Protein AF-A0A7S2HM00-F1 (afdb_monomer_lite)

Structure (mmCIF, N/CA/C/O backbone):
data_AF-A0A7S2HM00-F1
#
_entry.id   AF-A0A7S2HM00-F1
#
loop_
_atom_site.group_PDB
_atom_site.id
_atom_site.type_symbol
_atom_site.label_atom_id
_atom_site.label_alt_id
_atom_site.label_comp_id
_atom_site.label_asym_id
_atom_site.label_entity_id
_atom_site.label_seq_id
_atom_site.pdbx_PDB_ins_code
_atom_site.Cartn_x
_atom_site.Cartn_y
_atom_site.Cartn_z
_atom_site.occupancy
_atom_site.B_iso_or_equiv
_atom_site.auth_seq_id
_atom_site.auth_comp_id
_atom_site.auth_asym_id
_atom_site.auth_atom_id
_atom_site.pdbx_PDB_model_num
ATOM 1 N N . ARG A 1 1 ? -17.094 -6.948 40.503 1.00 44.00 1 ARG A N 1
ATOM 2 C CA . ARG A 1 1 ? -17.568 -7.448 39.187 1.00 44.00 1 ARG A CA 1
ATOM 3 C C . ARG A 1 1 ? -17.547 -6.274 38.218 1.00 44.00 1 ARG A C 1
ATOM 5 O O . ARG A 1 1 ? -18.501 -5.514 38.198 1.00 44.00 1 ARG A O 1
ATOM 12 N N . VAL A 1 2 ? -16.444 -6.076 37.496 1.00 50.47 2 VAL A N 1
ATOM 13 C CA . VAL A 1 2 ? -16.300 -4.983 36.521 1.00 50.47 2 VAL A CA 1
ATOM 14 C C . VAL A 1 2 ? -16.580 -5.589 35.147 1.00 50.47 2 VAL A C 1
ATOM 16 O O . VAL A 1 2 ? -15.741 -6.302 34.614 1.00 50.47 2 VAL A O 1
ATOM 19 N N . ARG A 1 3 ? -17.813 -5.447 34.649 1.00 56.06 3 ARG A N 1
ATOM 20 C CA . ARG A 1 3 ? -18.227 -5.966 33.328 1.00 56.06 3 ARG A CA 1
ATOM 21 C C . ARG A 1 3 ? -18.180 -4.913 32.216 1.00 56.06 3 ARG A C 1
ATOM 23 O O . ARG A 1 3 ? -18.192 -5.296 31.062 1.00 56.06 3 ARG A O 1
ATOM 30 N N . GLY A 1 4 ? -18.076 -3.627 32.555 1.00 56.53 4 GLY A N 1
ATOM 31 C CA . GLY A 1 4 ? -18.120 -2.542 31.565 1.00 56.53 4 GLY A CA 1
ATOM 32 C C . GLY A 1 4 ? -16.794 -2.226 30.868 1.00 56.53 4 GLY A C 1
ATOM 33 O O . GLY A 1 4 ? -16.811 -1.578 29.834 1.00 56.53 4 GLY A O 1
ATOM 34 N N . VAL A 1 5 ? -15.651 -2.670 31.406 1.00 59.19 5 VAL A N 1
ATOM 35 C CA . VAL A 1 5 ? -14.331 -2.355 30.821 1.00 59.19 5 VAL A CA 1
ATOM 36 C C . VAL A 1 5 ? -14.094 -3.150 29.533 1.00 59.19 5 VAL A C 1
ATOM 38 O O . VAL A 1 5 ? -13.665 -2.572 28.544 1.00 59.19 5 VAL A O 1
ATOM 41 N N . GLN A 1 6 ? -14.485 -4.431 29.498 1.00 66.75 6 GLN A N 1
ATOM 42 C CA . GLN A 1 6 ? -14.248 -5.280 28.326 1.00 66.75 6 GLN A CA 1
ATOM 43 C C . GLN A 1 6 ? -15.060 -4.840 27.100 1.00 66.75 6 GLN A C 1
ATOM 45 O O . GLN A 1 6 ? -14.528 -4.818 26.002 1.00 66.75 6 GLN A O 1
ATOM 50 N N . GLU A 1 7 ? -16.332 -4.458 27.258 1.00 70.06 7 GLU A N 1
ATOM 51 C CA . GLU A 1 7 ? -17.183 -4.066 26.118 1.00 70.06 7 GLU A CA 1
ATOM 52 C C . GLU A 1 7 ? -16.665 -2.806 25.408 1.00 70.06 7 GLU A C 1
ATOM 54 O O . GLU A 1 7 ? -16.678 -2.744 24.182 1.00 70.06 7 GLU A O 1
ATOM 59 N N . VAL A 1 8 ? -16.148 -1.831 26.163 1.00 74.75 8 VAL A N 1
ATOM 60 C CA . VAL A 1 8 ? -15.561 -0.610 25.592 1.00 74.75 8 VAL A CA 1
ATOM 61 C C . VAL A 1 8 ? -14.229 -0.911 24.903 1.00 74.75 8 VAL A C 1
ATOM 63 O O . VAL A 1 8 ? -13.986 -0.403 23.813 1.00 74.75 8 VAL A O 1
ATOM 66 N N . GLU A 1 9 ? -13.386 -1.765 25.492 1.00 77.31 9 GLU A N 1
ATOM 67 C CA . GLU A 1 9 ? -12.130 -2.211 24.869 1.00 77.31 9 GLU A CA 1
ATOM 68 C C . GLU A 1 9 ? -12.378 -2.899 23.516 1.00 77.31 9 GLU A C 1
ATOM 70 O O . GLU A 1 9 ? -11.676 -2.613 22.545 1.00 77.31 9 GLU A O 1
ATOM 75 N N . TRP A 1 10 ? -13.415 -3.740 23.420 1.00 79.69 10 TRP A N 1
ATOM 76 C CA . TRP A 1 10 ? -13.797 -4.391 22.163 1.00 79.69 10 TRP A CA 1
ATOM 77 C C . TRP A 1 10 ? -14.309 -3.403 21.113 1.00 79.69 10 TRP A C 1
ATOM 79 O O . TRP A 1 10 ? -13.893 -3.486 19.962 1.00 79.69 10 TRP A O 1
ATOM 89 N N . MET A 1 11 ? -15.139 -2.428 21.496 1.00 80.69 11 MET A N 1
ATOM 90 C CA . MET A 1 11 ? -15.611 -1.391 20.565 1.00 80.69 11 MET A CA 1
ATOM 91 C C . MET A 1 11 ? -14.459 -0.547 20.005 1.00 80.69 11 MET A C 1
ATOM 93 O O . MET A 1 11 ? -14.438 -0.223 18.819 1.00 80.69 11 MET A O 1
ATOM 97 N N . VAL A 1 12 ? -13.477 -0.203 20.845 1.00 84.56 12 VAL A N 1
ATOM 98 C CA . VAL A 1 12 ? -12.278 0.528 20.406 1.00 84.56 12 VAL A CA 1
ATOM 99 C C . VAL A 1 12 ? -11.475 -0.316 19.417 1.00 84.56 12 VAL A C 1
ATOM 101 O O . VAL A 1 12 ? -11.029 0.201 18.396 1.00 84.56 12 VAL A O 1
ATOM 104 N N . PHE A 1 13 ? -11.321 -1.614 19.685 1.00 85.19 13 PHE A N 1
ATOM 105 C CA . PHE A 1 13 ? -10.633 -2.527 18.776 1.00 85.19 13 PHE A CA 1
ATOM 106 C C . PHE A 1 13 ? -11.338 -2.639 17.418 1.00 85.19 13 PHE A C 1
ATOM 108 O O . PHE A 1 13 ? -10.682 -2.546 16.382 1.00 85.19 13 PHE A O 1
ATOM 115 N N . GLU A 1 14 ? -12.663 -2.799 17.412 1.00 88.44 14 GLU A N 1
ATOM 116 C CA . GLU A 1 14 ? -13.462 -2.847 16.182 1.00 88.44 14 GLU A CA 1
ATOM 117 C C . GLU A 1 14 ? -13.302 -1.569 15.357 1.00 88.44 14 GLU A C 1
ATOM 119 O O . GLU A 1 14 ? -13.108 -1.643 14.142 1.00 88.44 14 GLU A O 1
ATOM 124 N N . GLN A 1 15 ? -13.310 -0.405 16.014 1.00 90.38 15 GLN A N 1
ATOM 125 C CA . GLN A 1 15 ? -13.099 0.873 15.342 1.00 90.38 15 GLN A CA 1
ATOM 126 C C . GLN A 1 15 ? -11.695 0.970 14.737 1.00 90.38 15 GLN A C 1
ATOM 128 O O . GLN A 1 15 ? -11.555 1.301 13.563 1.00 90.38 15 GLN A O 1
ATOM 133 N N . VAL A 1 16 ? -10.655 0.621 15.500 1.00 88.75 16 VAL A N 1
ATOM 134 C CA . VAL A 1 16 ? -9.271 0.627 15.001 1.00 88.75 16 VAL A CA 1
ATOM 135 C C . VAL A 1 16 ? -9.120 -0.319 13.809 1.00 88.75 16 VAL A C 1
ATOM 137 O O . VAL A 1 16 ? -8.502 0.036 12.807 1.00 88.75 16 VAL A O 1
ATOM 140 N N . PHE A 1 17 ? -9.714 -1.511 13.873 1.00 89.44 17 PHE A N 1
ATOM 141 C CA . PHE A 1 17 ? -9.691 -2.459 12.763 1.00 89.44 17 PHE A CA 1
ATOM 142 C C . PHE A 1 17 ? -10.417 -1.913 11.523 1.00 89.44 17 PHE A C 1
ATOM 144 O O . PHE A 1 17 ? -9.916 -2.053 10.404 1.00 89.44 17 PHE A O 1
ATOM 151 N N . ALA A 1 18 ? -11.563 -1.254 11.705 1.00 91.00 18 ALA A N 1
ATOM 152 C CA . ALA A 1 18 ? -12.290 -0.607 10.617 1.00 91.00 18 ALA A CA 1
ATOM 153 C C . ALA A 1 18 ? -11.463 0.511 9.954 1.00 91.00 18 ALA A C 1
ATOM 155 O O . ALA A 1 18 ? -11.427 0.601 8.723 1.00 91.00 18 ALA A O 1
ATOM 156 N N . ASP A 1 19 ? -10.741 1.308 10.742 1.00 91.81 19 ASP A N 1
ATOM 157 C CA . ASP A 1 19 ? -9.878 2.386 10.246 1.00 91.81 19 ASP A CA 1
ATOM 158 C C . ASP A 1 19 ? -8.680 1.836 9.450 1.00 91.81 19 ASP A C 1
ATOM 160 O O . ASP A 1 19 ? -8.336 2.352 8.379 1.00 91.81 19 ASP A O 1
ATOM 164 N N . ILE A 1 20 ? -8.078 0.736 9.923 1.00 91.44 20 ILE A N 1
ATOM 165 C CA . ILE A 1 20 ? -7.002 0.028 9.212 1.00 91.44 20 ILE A CA 1
ATOM 166 C C . ILE A 1 20 ? -7.524 -0.532 7.884 1.00 91.44 20 ILE A C 1
ATOM 168 O O . ILE A 1 20 ? -6.931 -0.290 6.831 1.00 91.44 20 ILE A O 1
ATOM 172 N N . SER A 1 21 ? -8.662 -1.232 7.913 1.00 91.88 21 SER A N 1
ATOM 173 C CA . SER A 1 21 ? -9.295 -1.772 6.705 1.00 91.88 21 SER A CA 1
ATOM 174 C C . SER A 1 21 ? -9.617 -0.667 5.697 1.00 91.88 21 SER A C 1
ATOM 176 O O . SER A 1 21 ? -9.392 -0.841 4.500 1.00 91.88 21 SER A O 1
ATOM 178 N N . THR A 1 22 ? -10.114 0.479 6.164 1.00 93.81 22 THR A N 1
ATOM 179 C CA . THR A 1 22 ? -10.405 1.638 5.309 1.00 93.81 22 THR A CA 1
ATOM 180 C C . THR A 1 22 ? -9.129 2.180 4.671 1.00 93.81 22 THR A C 1
ATOM 182 O O . THR A 1 22 ? -9.089 2.369 3.458 1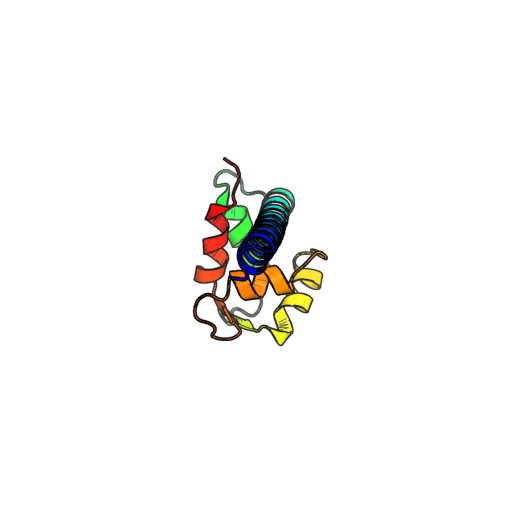.00 93.81 22 THR A O 1
ATOM 185 N N . SER A 1 23 ? -8.051 2.328 5.446 1.00 94.50 23 SER A N 1
ATOM 186 C CA . SER A 1 23 ? -6.754 2.802 4.940 1.00 94.50 23 SER A CA 1
ATOM 187 C C . SER A 1 23 ? -6.193 1.904 3.828 1.00 94.50 23 SER A C 1
ATOM 189 O O . SER A 1 23 ? -5.658 2.395 2.833 1.00 94.50 23 SER A O 1
ATOM 191 N N . LEU A 1 24 ? -6.346 0.583 3.962 1.00 95.31 24 LEU A N 1
ATOM 192 C CA . LEU A 1 24 ? -5.915 -0.387 2.949 1.00 95.31 24 LEU A CA 1
ATOM 193 C C . LEU A 1 24 ? -6.774 -0.311 1.685 1.00 95.31 24 LEU A C 1
ATOM 195 O O . LEU A 1 24 ? -6.248 -0.340 0.573 1.00 95.31 24 LEU A O 1
ATOM 199 N N . GLN A 1 25 ? -8.093 -0.175 1.840 1.00 95.00 25 GLN A N 1
ATOM 200 C CA . GLN A 1 25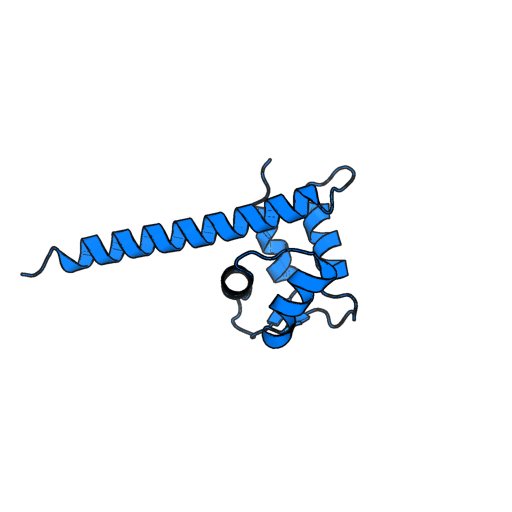 ? -9.006 -0.001 0.710 1.00 95.00 25 GLN A CA 1
ATOM 201 C C . GLN A 1 25 ? -8.729 1.296 -0.054 1.00 95.00 25 GLN A C 1
ATOM 203 O O . GLN A 1 25 ? -8.760 1.295 -1.283 1.00 95.00 25 GLN A O 1
ATOM 208 N N . GLU A 1 26 ? -8.440 2.392 0.647 1.00 95.06 26 GLU A N 1
ATOM 209 C CA . GLU A 1 26 ? -8.062 3.663 0.030 1.00 95.06 26 GLU A CA 1
ATOM 210 C C . GLU A 1 26 ? -6.760 3.548 -0.757 1.00 95.06 26 GLU A C 1
ATOM 212 O O . GLU A 1 26 ? -6.696 4.022 -1.892 1.00 95.06 26 GLU A O 1
ATOM 217 N N . PHE A 1 27 ? -5.756 2.874 -0.194 1.00 96.19 27 PHE A N 1
ATOM 218 C CA . PHE A 1 27 ? -4.488 2.632 -0.874 1.00 96.19 27 PHE A CA 1
ATOM 219 C C . PHE A 1 27 ? -4.672 1.801 -2.148 1.00 96.19 27 PHE A C 1
ATOM 221 O O . PHE A 1 27 ? -4.201 2.184 -3.217 1.00 96.19 27 PHE A O 1
ATOM 228 N N . VAL A 1 28 ? -5.430 0.706 -2.077 1.00 95.69 28 VAL A N 1
ATOM 229 C CA . VAL A 1 28 ? -5.691 -0.140 -3.250 1.00 95.69 28 VAL A CA 1
ATOM 230 C C . VAL A 1 28 ? -6.521 0.594 -4.297 1.00 95.69 28 VAL A C 1
ATOM 232 O O . VAL A 1 28 ? -6.198 0.549 -5.483 1.00 95.69 28 VAL A O 1
ATOM 235 N N . HIS A 1 29 ? -7.546 1.335 -3.882 1.00 94.31 29 HIS A N 1
ATOM 236 C CA . HIS A 1 29 ? -8.337 2.155 -4.796 1.00 94.31 29 HIS A CA 1
ATOM 237 C C . HIS A 1 29 ? -7.496 3.263 -5.446 1.00 94.31 29 HIS A C 1
ATOM 239 O O . HIS A 1 29 ? -7.676 3.576 -6.626 1.00 94.31 29 HIS A O 1
ATOM 245 N N . PHE A 1 30 ? -6.553 3.845 -4.705 1.00 95.50 30 PHE A N 1
ATOM 246 C CA . PHE A 1 30 ? -5.567 4.760 -5.257 1.00 95.50 30 PHE A CA 1
ATOM 247 C C . PHE A 1 30 ? -4.733 4.071 -6.347 1.00 95.50 30 PHE A C 1
ATOM 249 O O . PHE A 1 30 ? -4.690 4.579 -7.470 1.00 95.50 30 PHE A O 1
ATOM 256 N N . CYS A 1 31 ? -4.164 2.891 -6.073 1.00 95.31 31 CYS A N 1
ATOM 257 C CA . CYS A 1 31 ? -3.402 2.123 -7.060 1.00 95.31 31 CYS A CA 1
ATOM 258 C C . CYS A 1 31 ? -4.241 1.806 -8.307 1.00 95.31 31 CYS A C 1
ATOM 260 O O . CYS A 1 31 ? -3.790 2.052 -9.424 1.00 95.31 31 CYS A O 1
ATOM 262 N N . GLN A 1 32 ? -5.492 1.362 -8.135 1.00 93.62 32 GLN A N 1
ATOM 263 C CA . GLN A 1 32 ? -6.419 1.096 -9.242 1.00 93.62 32 GLN A CA 1
ATOM 264 C C . GLN A 1 32 ? -6.657 2.328 -10.119 1.00 93.62 32 GLN A C 1
ATOM 266 O O . GLN A 1 32 ? -6.890 2.196 -11.317 1.00 93.62 32 GLN A O 1
ATOM 271 N N . ARG A 1 33 ? -6.633 3.536 -9.548 1.00 93.12 33 ARG A N 1
ATOM 272 C CA . ARG A 1 33 ? -6.822 4.780 -10.305 1.00 93.12 33 ARG A CA 1
ATOM 273 C C . ARG A 1 33 ? -5.543 5.261 -10.975 1.00 93.12 33 ARG A C 1
ATOM 275 O O . ARG A 1 33 ? -5.629 5.744 -12.101 1.00 93.12 33 ARG A O 1
ATOM 282 N N . ALA A 1 34 ? -4.411 5.164 -10.284 1.00 94.19 34 ALA A N 1
ATOM 283 C CA . ALA A 1 34 ? -3.125 5.683 -10.735 1.00 94.19 34 ALA A CA 1
ATOM 284 C C . ALA A 1 34 ? -2.432 4.764 -11.754 1.00 94.19 34 ALA A C 1
ATOM 286 O O . ALA A 1 34 ? -1.775 5.257 -12.665 1.00 94.19 34 ALA A O 1
ATOM 287 N N . PHE A 1 35 ? -2.621 3.446 -11.640 1.00 92.75 35 PHE A N 1
ATOM 288 C CA . PHE A 1 35 ? -1.857 2.436 -12.382 1.00 92.75 35 PHE A CA 1
ATOM 289 C C . PHE A 1 35 ? -2.758 1.444 -13.131 1.00 92.75 35 PHE A C 1
ATOM 291 O O . PHE A 1 35 ? -2.477 0.251 -13.163 1.00 92.75 35 PHE A O 1
ATOM 298 N N . ARG A 1 36 ? -3.872 1.918 -13.707 1.00 84.75 36 ARG A N 1
ATOM 299 C CA . ARG A 1 36 ? -4.849 1.074 -14.425 1.00 84.75 36 ARG A CA 1
ATOM 300 C C . ARG A 1 36 ? -4.176 0.116 -15.416 1.00 84.75 36 ARG A C 1
ATOM 302 O O . ARG A 1 36 ? -3.382 0.562 -16.241 1.00 84.75 36 ARG A O 1
ATOM 309 N N . GLY A 1 37 ? -4.540 -1.162 -15.337 1.00 75.00 37 GLY A N 1
ATOM 310 C CA . GLY A 1 37 ? -4.213 -2.188 -16.328 1.00 75.00 37 GLY A CA 1
ATOM 311 C C . GLY A 1 37 ? -5.255 -2.283 -17.443 1.00 75.00 37 GLY A C 1
ATOM 312 O O . GLY A 1 37 ? -6.346 -1.716 -17.330 1.00 75.00 37 GLY A O 1
ATOM 313 N N . ASP A 1 38 ? -4.925 -3.024 -18.500 1.00 79.12 38 ASP A N 1
ATOM 314 C CA . ASP A 1 38 ? -5.773 -3.180 -19.694 1.00 79.12 38 ASP A CA 1
ATOM 315 C C . ASP A 1 38 ? -6.773 -4.349 -19.580 1.00 79.12 38 ASP A C 1
ATOM 317 O O . ASP A 1 38 ? -7.579 -4.574 -20.486 1.00 79.12 38 ASP A O 1
ATOM 321 N N . GLY A 1 39 ? -6.770 -5.087 -18.462 1.00 79.75 39 GLY A N 1
ATOM 322 C CA . GLY A 1 39 ? -7.724 -6.179 -18.247 1.00 79.75 39 GLY A CA 1
ATOM 323 C C . GLY A 1 39 ? -7.804 -6.727 -16.824 1.00 79.75 39 GLY A C 1
ATOM 324 O O . GLY A 1 39 ? -8.910 -6.896 -16.316 1.00 79.75 39 GLY A O 1
ATOM 325 N N . ASP A 1 40 ? -6.670 -6.994 -16.168 1.00 88.19 40 ASP A N 1
ATOM 326 C CA . ASP A 1 40 ? -6.652 -7.557 -14.809 1.00 88.19 40 ASP A CA 1
ATOM 327 C C . ASP A 1 40 ? -6.666 -6.436 -13.749 1.00 88.19 40 ASP A C 1
ATOM 329 O O . ASP A 1 40 ? -5.727 -5.635 -13.695 1.00 88.19 40 ASP A O 1
ATOM 333 N N . PRO A 1 41 ? -7.681 -6.363 -12.862 1.00 86.38 41 PRO A N 1
ATOM 334 C CA . PRO A 1 41 ? -7.701 -5.406 -11.758 1.00 86.38 41 PRO A CA 1
ATOM 335 C C . PRO A 1 41 ? -6.471 -5.478 -10.843 1.00 86.38 41 PRO A C 1
ATOM 337 O O . PRO A 1 41 ? -6.146 -4.478 -10.209 1.00 86.38 41 PRO A O 1
ATOM 340 N N . ALA A 1 42 ? -5.790 -6.625 -10.757 1.00 91.06 42 ALA A N 1
ATOM 341 C CA . ALA A 1 42 ? -4.578 -6.786 -9.958 1.00 91.06 42 ALA A CA 1
ATOM 342 C C . ALA A 1 42 ? -3.320 -6.200 -10.622 1.00 91.06 42 ALA A C 1
ATOM 344 O O . ALA A 1 42 ? -2.332 -5.953 -9.927 1.00 91.06 42 ALA A O 1
ATOM 345 N N . GLU A 1 43 ? -3.349 -5.914 -11.927 1.00 92.88 43 GLU A N 1
ATOM 346 C CA . GLU A 1 43 ? -2.205 -5.364 -12.665 1.00 92.88 43 GLU A CA 1
ATOM 347 C C . GLU A 1 43 ? -1.754 -4.010 -12.094 1.00 92.88 43 GLU A C 1
ATOM 349 O O . GLU A 1 43 ? -0.565 -3.696 -12.081 1.00 92.88 43 GLU A O 1
ATOM 354 N N . CYS A 1 44 ? -2.677 -3.233 -11.516 1.00 94.56 44 CYS A N 1
ATOM 355 C CA . CYS A 1 44 ? -2.324 -1.973 -10.870 1.00 94.56 44 CYS A CA 1
ATOM 356 C C . CYS A 1 44 ? -1.404 -2.146 -9.656 1.00 94.56 44 CYS A C 1
ATOM 358 O O . CYS A 1 44 ? -0.621 -1.249 -9.356 1.00 94.56 44 CYS A O 1
ATOM 360 N N . LEU A 1 45 ? -1.500 -3.277 -8.946 1.00 95.50 45 LEU A N 1
ATOM 361 C CA . LEU A 1 45 ? -0.624 -3.584 -7.816 1.00 95.50 45 LEU A CA 1
ATOM 362 C C . LEU A 1 45 ? 0.755 -4.030 -8.304 1.00 95.50 45 LEU A C 1
ATOM 364 O O . LEU A 1 45 ? 1.747 -3.674 -7.683 1.00 95.50 45 LEU A O 1
ATOM 368 N N . VAL A 1 46 ? 0.829 -4.742 -9.433 1.00 94.56 46 VAL A N 1
ATOM 369 C CA . VAL A 1 46 ? 2.107 -5.115 -10.063 1.00 94.56 46 VAL A CA 1
ATOM 370 C C . VAL A 1 46 ? 2.868 -3.862 -10.492 1.00 94.56 46 VAL A C 1
ATOM 372 O O . VAL A 1 46 ? 3.996 -3.659 -10.065 1.00 94.56 46 VAL A O 1
ATOM 375 N N . ARG A 1 47 ? 2.211 -2.959 -11.227 1.00 94.94 47 ARG A N 1
ATOM 376 C CA . ARG A 1 47 ? 2.813 -1.690 -11.665 1.00 94.94 47 ARG A CA 1
ATOM 377 C C . ARG A 1 47 ? 3.198 -0.779 -10.495 1.00 94.94 47 ARG A C 1
ATOM 379 O O . ARG A 1 47 ? 4.209 -0.090 -10.549 1.00 94.94 47 ARG A O 1
ATOM 386 N N . ALA A 1 48 ? 2.396 -0.759 -9.425 1.00 96.19 48 ALA A N 1
ATOM 387 C CA . ALA A 1 48 ? 2.755 -0.030 -8.210 1.00 96.19 48 ALA A CA 1
ATOM 388 C C . ALA A 1 48 ? 3.998 -0.632 -7.536 1.00 96.19 48 ALA A C 1
ATOM 390 O O . ALA A 1 48 ? 4.851 0.120 -7.074 1.00 96.19 48 ALA A O 1
ATOM 391 N N . TRP A 1 49 ? 4.111 -1.962 -7.499 1.00 96.81 49 TRP A N 1
ATOM 392 C CA . TRP A 1 49 ? 5.279 -2.647 -6.948 1.00 96.81 49 TRP A CA 1
ATOM 393 C C . TRP A 1 49 ? 6.551 -2.335 -7.739 1.00 96.81 49 TRP A C 1
ATOM 395 O O . TRP A 1 49 ? 7.538 -1.937 -7.137 1.00 96.81 49 TRP A O 1
ATOM 405 N N . GLU A 1 50 ? 6.508 -2.408 -9.070 1.00 95.00 50 GLU A N 1
ATOM 406 C CA . GLU A 1 50 ? 7.651 -2.084 -9.946 1.00 95.00 50 GLU A CA 1
ATOM 407 C C . GLU A 1 50 ? 8.208 -0.670 -9.703 1.00 95.00 50 GLU A C 1
ATOM 409 O O . GLU A 1 50 ? 9.405 -0.436 -9.819 1.00 95.00 50 GLU A O 1
ATOM 414 N N . LEU A 1 51 ? 7.351 0.286 -9.326 1.00 95.38 51 LEU A N 1
ATOM 415 C CA . LEU A 1 51 ? 7.780 1.640 -8.961 1.00 95.38 51 LEU A CA 1
ATOM 416 C C . LEU A 1 51 ? 8.353 1.734 -7.542 1.00 95.38 51 LEU A C 1
ATOM 418 O O . LEU A 1 51 ? 9.160 2.623 -7.264 1.00 95.38 51 LEU A O 1
ATOM 422 N N . LEU A 1 52 ? 7.879 0.890 -6.625 1.00 95.00 52 LEU A N 1
ATOM 423 C CA . LEU A 1 52 ? 8.369 0.837 -5.249 1.00 95.00 52 LEU A CA 1
ATOM 424 C C . LEU A 1 52 ? 9.707 0.102 -5.148 1.00 95.00 52 LEU A C 1
ATOM 426 O O . LEU A 1 52 ? 10.521 0.495 -4.323 1.00 95.00 52 LEU A O 1
ATOM 430 N N . ASP A 1 53 ? 9.938 -0.902 -5.982 1.00 94.25 53 ASP A N 1
ATOM 431 C CA . ASP A 1 53 ? 11.104 -1.796 -5.993 1.00 94.25 53 ASP A CA 1
ATOM 432 C C . ASP A 1 53 ? 11.969 -1.553 -7.249 1.00 94.25 53 ASP A C 1
ATOM 434 O O . ASP A 1 53 ? 12.408 -2.478 -7.920 1.00 94.25 53 ASP A O 1
ATOM 438 N N . GLU A 1 54 ? 12.153 -0.280 -7.633 1.00 88.19 54 GLU A N 1
ATOM 439 C CA . GLU A 1 54 ? 12.871 0.114 -8.865 1.00 88.19 54 GLU A CA 1
ATOM 440 C C . GLU A 1 54 ? 14.361 -0.279 -8.853 1.00 88.19 54 GLU A C 1
ATOM 442 O O . GLU A 1 54 ? 14.984 -0.402 -9.905 1.00 88.19 54 GLU A O 1
ATOM 447 N N . ASP A 1 55 ? 14.946 -0.456 -7.672 1.00 85.94 55 ASP A N 1
ATOM 448 C CA . ASP A 1 55 ? 16.300 -0.978 -7.482 1.00 85.94 55 ASP A CA 1
ATOM 449 C C . ASP A 1 55 ? 16.384 -2.510 -7.546 1.00 85.94 55 ASP A C 1
ATOM 451 O O . ASP A 1 55 ? 17.490 -3.046 -7.487 1.00 85.94 55 ASP A O 1
ATOM 455 N N . GLU A 1 56 ? 15.251 -3.196 -7.738 1.00 83.12 56 GLU A N 1
ATOM 456 C CA . GLU A 1 56 ? 15.143 -4.653 -7.869 1.00 83.12 56 GLU A CA 1
ATOM 457 C C . GLU A 1 56 ? 15.793 -5.412 -6.696 1.00 83.12 56 GLU A C 1
ATOM 459 O O . GLU A 1 56 ? 16.357 -6.497 -6.867 1.00 83.12 56 GLU A O 1
ATOM 464 N N . GLU A 1 57 ? 15.710 -4.852 -5.485 1.00 84.75 57 GLU A N 1
ATOM 465 C CA . GLU A 1 57 ? 16.189 -5.505 -4.260 1.00 84.75 57 GLU A CA 1
ATOM 466 C C . GLU A 1 57 ? 15.234 -6.626 -3.814 1.00 84.75 57 GLU A C 1
ATOM 468 O O . GLU A 1 57 ? 15.630 -7.528 -3.073 1.00 84.75 57 GLU A O 1
ATOM 473 N N . GLY A 1 58 ? 13.994 -6.618 -4.322 1.00 90.06 58 GLY A N 1
ATOM 474 C CA . GLY A 1 58 ? 12.973 -7.642 -4.093 1.00 90.06 58 GLY A CA 1
ATOM 475 C C . GLY A 1 58 ? 12.142 -7.403 -2.833 1.00 90.06 58 GLY A C 1
ATOM 476 O O . GLY A 1 58 ? 11.104 -8.050 -2.642 1.00 90.06 58 GLY A O 1
ATOM 477 N N . GLU A 1 59 ? 12.570 -6.455 -2.001 1.00 94.19 59 GLU A N 1
ATOM 478 C CA . GLU A 1 59 ? 11.938 -6.064 -0.752 1.00 94.19 59 GLU A CA 1
ATOM 479 C C . GLU A 1 59 ? 12.085 -4.555 -0.511 1.00 94.19 59 GLU A C 1
ATOM 481 O O . GLU A 1 59 ? 13.056 -3.929 -0.924 1.00 94.19 59 GLU A O 1
ATOM 486 N N . VAL A 1 60 ? 11.128 -3.957 0.201 1.00 95.50 60 VAL A N 1
ATOM 487 C CA . VAL A 1 60 ? 11.192 -2.547 0.611 1.00 95.50 60 VAL A CA 1
ATOM 488 C C . VAL A 1 60 ? 11.214 -2.450 2.129 1.00 95.50 60 VAL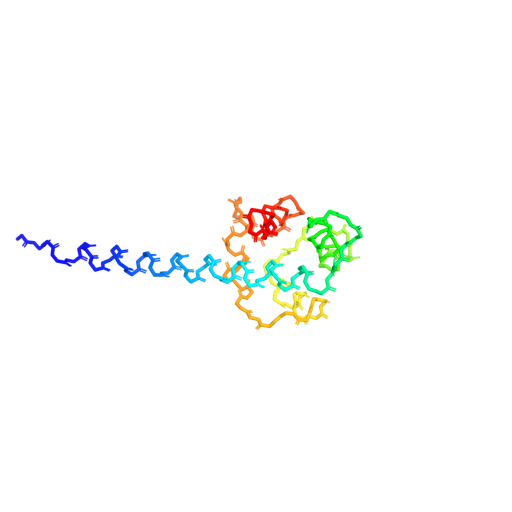 A C 1
ATOM 490 O O . VAL A 1 60 ? 10.217 -2.733 2.792 1.00 95.50 60 VAL A O 1
ATOM 493 N N . GLU A 1 61 ? 12.340 -2.002 2.679 1.00 95.31 61 GLU A N 1
ATOM 494 C CA . GLU A 1 61 ? 12.524 -1.808 4.119 1.00 95.31 61 GLU A CA 1
ATOM 495 C C . GLU A 1 61 ? 11.609 -0.716 4.700 1.00 95.31 61 GLU A C 1
ATOM 497 O O . GLU A 1 61 ? 11.316 0.299 4.052 1.00 95.31 61 GLU A O 1
ATOM 502 N N . TYR A 1 62 ? 11.226 -0.879 5.971 1.00 95.38 62 TYR A N 1
ATOM 503 C CA . TYR A 1 62 ? 10.388 0.075 6.707 1.00 95.38 62 TYR A CA 1
ATOM 504 C C . TYR A 1 62 ? 10.908 1.517 6.653 1.00 95.38 62 TYR A C 1
ATOM 506 O O . TYR A 1 62 ? 10.133 2.449 6.426 1.00 95.38 62 TYR A O 1
ATOM 514 N N . GLU A 1 63 ? 12.220 1.711 6.825 1.00 94.56 63 GLU A N 1
ATOM 515 C CA . GLU A 1 63 ? 12.844 3.042 6.842 1.00 94.56 63 GLU A CA 1
ATOM 516 C C . GLU A 1 63 ? 12.683 3.780 5.505 1.00 94.56 63 GLU A C 1
ATOM 518 O O . GLU A 1 63 ? 12.544 5.005 5.468 1.00 94.56 63 GLU A O 1
ATOM 523 N N . SER A 1 64 ? 12.644 3.028 4.403 1.00 93.69 64 SER A N 1
ATOM 524 C CA . SER A 1 64 ? 12.493 3.562 3.050 1.00 93.69 64 SER A CA 1
ATOM 525 C C . SER A 1 64 ? 11.033 3.663 2.604 1.00 93.69 64 SER A C 1
ATOM 527 O O . SER A 1 64 ? 10.715 4.473 1.727 1.00 93.69 64 SER A O 1
ATOM 529 N N . TRP A 1 65 ? 10.133 2.878 3.199 1.00 94.94 65 TRP A N 1
ATOM 530 C CA . TRP A 1 65 ? 8.750 2.710 2.753 1.00 94.94 65 TRP A CA 1
ATOM 531 C C . TRP A 1 65 ? 7.997 4.025 2.528 1.00 94.94 65 TRP A C 1
ATOM 533 O O . TRP A 1 65 ? 7.518 4.289 1.423 1.00 94.94 65 TRP A O 1
ATOM 543 N N . GLU A 1 66 ? 7.900 4.879 3.552 1.00 95.06 66 GLU A N 1
ATOM 544 C CA . GLU A 1 66 ? 7.141 6.132 3.455 1.00 95.06 66 GLU A CA 1
ATOM 545 C C . GLU A 1 66 ? 7.716 7.048 2.364 1.00 95.06 66 GLU A C 1
ATOM 547 O O . GLU A 1 66 ? 6.970 7.657 1.589 1.00 95.06 66 GLU A O 1
ATOM 552 N N . GLY A 1 67 ? 9.048 7.111 2.267 1.00 94.19 67 GLY A N 1
ATOM 553 C CA . GLY A 1 67 ? 9.748 7.862 1.233 1.00 94.19 67 GLY A CA 1
ATOM 554 C C . GLY A 1 67 ? 9.402 7.356 -0.164 1.00 94.19 67 GLY A C 1
ATOM 555 O O . GLY A 1 67 ? 8.999 8.150 -1.018 1.00 94.19 67 GLY A O 1
ATOM 556 N N . ARG A 1 68 ? 9.480 6.040 -0.389 1.00 94.75 68 ARG A N 1
ATOM 557 C CA . ARG A 1 68 ? 9.174 5.420 -1.685 1.00 94.75 68 ARG A CA 1
ATOM 558 C C . ARG A 1 68 ? 7.711 5.604 -2.070 1.00 94.75 68 ARG A C 1
ATOM 560 O O . ARG A 1 68 ? 7.433 6.102 -3.159 1.00 94.75 68 ARG A O 1
ATOM 567 N N . VAL A 1 69 ? 6.769 5.331 -1.169 1.00 95.75 69 VAL A N 1
ATOM 568 C CA . VAL A 1 69 ? 5.330 5.513 -1.430 1.00 95.75 69 VAL A CA 1
ATOM 569 C C . VAL A 1 69 ? 5.007 6.967 -1.799 1.00 95.75 69 VAL A C 1
ATOM 571 O O . VAL A 1 69 ? 4.291 7.230 -2.771 1.00 95.75 69 VAL A O 1
ATOM 574 N N . ARG A 1 70 ? 5.592 7.945 -1.101 1.00 95.50 70 ARG A N 1
ATOM 575 C CA . ARG A 1 70 ? 5.361 9.368 -1.396 1.00 95.50 70 ARG A CA 1
ATOM 576 C C . ARG A 1 70 ? 6.055 9.855 -2.661 1.00 95.50 70 ARG A C 1
ATOM 578 O O . ARG A 1 70 ? 5.506 10.699 -3.367 1.00 95.50 70 ARG A O 1
ATOM 585 N N . GLN A 1 71 ? 7.268 9.391 -2.938 1.00 95.12 71 GLN A N 1
ATOM 586 C CA . GLN A 1 71 ? 8.063 9.883 -4.066 1.00 95.12 71 GLN A CA 1
ATOM 587 C C . GLN A 1 71 ? 7.707 9.177 -5.375 1.00 95.12 71 GLN A C 1
ATOM 589 O O . GLN A 1 71 ? 7.572 9.849 -6.399 1.00 95.12 71 GLN A O 1
ATOM 594 N N . LYS A 1 72 ? 7.536 7.852 -5.328 1.00 95.12 72 LYS A N 1
ATOM 595 C CA . LYS A 1 72 ? 7.292 6.988 -6.488 1.00 95.12 72 LYS A CA 1
ATOM 596 C C . LYS A 1 72 ? 5.808 6.893 -6.805 1.00 95.12 72 LYS A C 1
ATOM 598 O O . LYS A 1 72 ? 5.410 7.161 -7.933 1.00 95.12 72 LYS A O 1
ATOM 603 N N . LEU A 1 73 ? 4.979 6.609 -5.796 1.00 95.12 73 LEU A N 1
ATOM 604 C CA . LEU A 1 73 ? 3.537 6.468 -6.008 1.00 95.12 73 LEU A CA 1
ATOM 605 C C . LEU A 1 73 ? 2.774 7.784 -5.876 1.00 95.12 73 LEU A C 1
ATOM 607 O O . LEU A 1 73 ? 1.682 7.880 -6.412 1.00 95.12 73 LEU A O 1
ATOM 611 N N . ARG A 1 74 ? 3.324 8.809 -5.209 1.00 95.88 74 ARG A N 1
ATOM 612 C CA . ARG A 1 74 ? 2.609 10.068 -4.889 1.00 95.88 74 ARG A CA 1
ATOM 613 C C . ARG A 1 74 ? 1.382 9.853 -3.993 1.00 95.88 74 ARG A C 1
ATOM 615 O O . ARG A 1 74 ? 0.403 10.593 -4.085 1.00 95.88 74 ARG A O 1
ATOM 622 N N . TYR A 1 75 ? 1.448 8.862 -3.107 1.00 94.56 75 TYR A N 1
ATOM 623 C CA . TYR A 1 75 ? 0.434 8.610 -2.085 1.00 94.56 75 TYR A CA 1
ATOM 624 C C . TYR A 1 75 ? 0.884 9.179 -0.734 1.00 94.56 75 TYR A C 1
ATOM 626 O O . TYR A 1 75 ?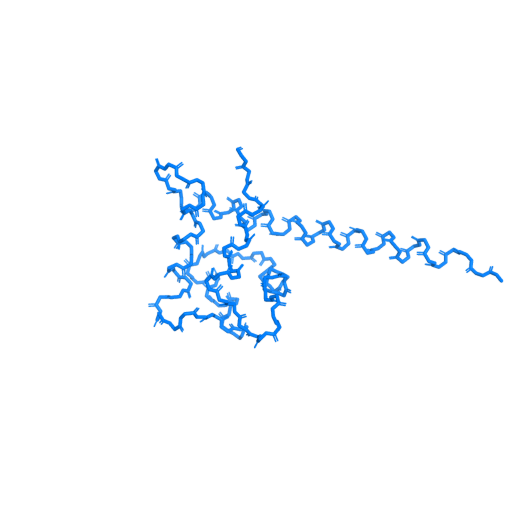 2.015 8.953 -0.314 1.00 94.56 75 TYR A O 1
ATOM 634 N N . TYR A 1 76 ? 0.008 9.931 -0.058 1.00 92.44 76 TYR A N 1
ATOM 635 C CA . TYR A 1 76 ? 0.367 10.728 1.127 1.00 92.44 76 TYR A CA 1
ATOM 636 C C . TYR A 1 76 ? -0.447 10.401 2.391 1.00 92.44 76 TYR A C 1
ATOM 638 O O . TYR A 1 76 ? -0.218 11.031 3.423 1.00 92.44 76 TYR A O 1
ATOM 646 N N . ASN A 1 77 ? -1.367 9.430 2.338 1.00 91.00 77 ASN A N 1
ATOM 647 C CA . ASN A 1 77 ? -2.144 9.013 3.514 1.00 91.00 77 ASN A CA 1
ATOM 648 C C . ASN A 1 77 ? -1.315 8.050 4.400 1.00 91.00 77 ASN A C 1
ATOM 650 O O . ASN A 1 77 ? -0.091 7.982 4.280 1.00 91.00 77 ASN A O 1
ATOM 654 N N . SER A 1 78 ? -1.968 7.313 5.307 1.00 87.44 78 SER A N 1
ATOM 655 C CA . SER A 1 78 ? -1.379 6.495 6.385 1.00 87.44 78 SER A CA 1
ATOM 656 C C . SER A 1 78 ? -0.479 5.332 5.922 1.00 87.44 78 SER A C 1
ATOM 658 O O . SER A 1 78 ? -0.834 4.161 6.044 1.00 87.44 78 SER A O 1
ATOM 660 N N . CYS A 1 79 ? 0.724 5.647 5.434 1.00 89.31 79 CYS A N 1
ATOM 661 C CA . CYS A 1 79 ? 1.705 4.686 4.914 1.00 89.31 79 CYS A CA 1
ATOM 662 C C . CYS A 1 79 ? 2.165 3.683 5.983 1.00 89.31 79 CYS A C 1
ATOM 664 O O . CYS A 1 79 ? 2.297 2.499 5.687 1.00 89.31 79 CYS A O 1
ATOM 666 N N . ASN A 1 80 ? 2.346 4.132 7.228 1.00 91.06 80 ASN A N 1
ATOM 667 C CA . ASN A 1 80 ? 2.837 3.279 8.316 1.00 91.06 80 ASN A CA 1
ATOM 668 C C . ASN A 1 80 ? 1.823 2.198 8.693 1.00 91.06 80 ASN A C 1
ATOM 670 O O . ASN A 1 80 ? 2.198 1.051 8.900 1.00 91.06 80 ASN A O 1
ATOM 674 N N . THR A 1 81 ? 0.534 2.535 8.750 1.00 91.81 81 THR A N 1
ATOM 675 C CA . THR A 1 81 ? -0.529 1.559 9.030 1.00 91.81 81 THR A CA 1
ATOM 676 C C . THR A 1 81 ? -0.583 0.477 7.959 1.00 91.81 81 THR A C 1
ATOM 678 O O . THR A 1 81 ? -0.738 -0.697 8.276 1.00 91.81 81 THR A O 1
ATOM 681 N N . ILE A 1 82 ? -0.422 0.878 6.696 1.0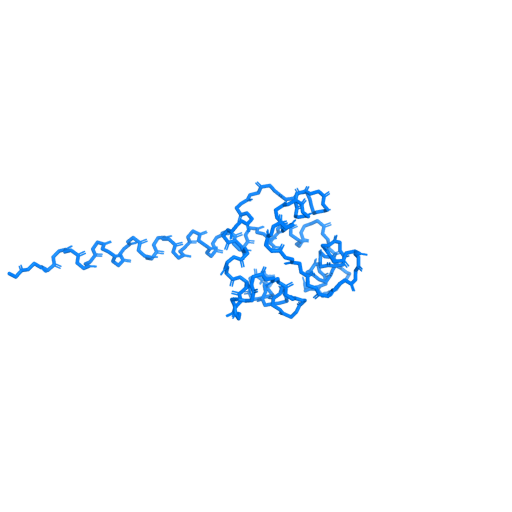0 93.69 82 ILE A N 1
ATOM 682 C CA . ILE A 1 82 ? -0.388 -0.040 5.560 1.00 93.69 82 ILE A CA 1
ATOM 683 C C . ILE A 1 82 ? 0.819 -0.975 5.680 1.00 93.69 82 ILE A C 1
ATOM 685 O O . ILE A 1 82 ? 0.646 -2.179 5.538 1.00 93.69 82 ILE A O 1
ATOM 689 N N . PHE A 1 83 ? 1.999 -0.442 6.017 1.00 95.56 83 PHE A N 1
ATOM 690 C CA . PHE A 1 83 ? 3.211 -1.246 6.175 1.00 95.56 83 PHE A CA 1
ATOM 691 C C . PHE A 1 83 ? 3.028 -2.369 7.194 1.00 95.56 83 PHE A C 1
ATOM 693 O O . PHE A 1 83 ? 3.113 -3.538 6.844 1.00 95.56 83 PHE A O 1
ATOM 700 N N . HIS A 1 84 ? 2.681 -2.013 8.434 1.00 92.75 84 HIS A N 1
ATOM 701 C CA . HIS A 1 84 ? 2.549 -2.976 9.532 1.00 92.75 84 HIS A CA 1
ATOM 702 C C . HIS A 1 84 ? 1.448 -4.017 9.301 1.00 92.75 84 HIS A C 1
ATOM 704 O O . HIS A 1 84 ? 1.406 -5.034 9.987 1.00 92.75 84 HIS A O 1
ATOM 710 N N . TRP A 1 85 ? 0.508 -3.740 8.396 1.00 92.44 85 TRP A N 1
ATOM 711 C CA . TRP A 1 85 ? -0.527 -4.695 8.032 1.00 92.44 85 TRP A CA 1
ATOM 712 C C . TRP A 1 85 ? -0.073 -5.692 6.962 1.00 92.44 85 TRP A C 1
ATOM 714 O O . TRP A 1 85 ? -0.571 -6.817 6.923 1.00 92.44 85 TRP A O 1
ATOM 724 N N . ILE A 1 86 ? 0.812 -5.256 6.065 1.00 94.31 86 ILE A N 1
ATOM 725 C CA . ILE A 1 86 ? 1.292 -6.048 4.932 1.00 94.31 86 ILE A CA 1
ATOM 726 C C . ILE A 1 86 ? 2.535 -6.862 5.303 1.00 94.31 86 ILE A C 1
ATOM 728 O O . ILE A 1 86 ? 2.640 -7.983 4.824 1.00 94.31 86 ILE A O 1
ATOM 732 N N . ASP A 1 87 ? 3.414 -6.327 6.156 1.00 95.69 87 ASP A N 1
ATOM 733 C CA . ASP A 1 87 ? 4.555 -7.033 6.759 1.00 95.69 87 ASP A CA 1
ATOM 734 C C . ASP A 1 87 ? 4.028 -8.125 7.709 1.00 95.69 87 ASP A C 1
ATOM 736 O O . ASP A 1 87 ? 3.777 -7.914 8.903 1.00 95.69 87 ASP A O 1
ATOM 740 N N . THR A 1 88 ? 3.720 -9.284 7.131 1.00 90.56 88 THR A N 1
ATOM 741 C CA . THR A 1 88 ? 3.029 -10.383 7.812 1.00 90.56 88 THR A CA 1
ATOM 742 C C . THR A 1 88 ? 3.988 -11.292 8.553 1.00 90.56 88 THR A C 1
ATOM 744 O O . THR A 1 88 ? 3.600 -11.881 9.570 1.00 90.56 88 THR A O 1
ATOM 747 N N . ASP A 1 89 ? 5.220 -11.410 8.065 1.00 91.81 89 ASP A N 1
ATOM 748 C CA . ASP A 1 89 ? 6.270 -12.183 8.717 1.00 91.81 89 ASP A CA 1
ATOM 749 C C . ASP A 1 89 ? 7.032 -11.379 9.786 1.00 91.81 89 ASP A C 1
ATOM 751 O O . ASP A 1 89 ? 7.741 -11.974 10.604 1.00 91.81 89 ASP A O 1
ATOM 755 N N . ARG A 1 90 ? 6.780 -10.063 9.874 1.00 89.06 90 ARG A N 1
ATOM 756 C CA . ARG A 1 90 ? 7.435 -9.118 10.791 1.00 89.06 90 ARG A CA 1
ATOM 757 C C . ARG A 1 90 ? 8.936 -9.021 10.536 1.00 89.06 90 ARG A C 1
ATOM 759 O O . ARG A 1 90 ? 9.705 -8.821 11.484 1.00 89.06 90 ARG A O 1
ATOM 766 N N . GLY A 1 91 ? 9.344 -9.184 9.281 1.00 91.62 91 GLY A N 1
ATOM 767 C CA . GLY A 1 91 ? 10.722 -9.067 8.826 1.00 91.62 91 GLY A CA 1
ATOM 768 C C . GLY A 1 91 ? 11.243 -7.631 8.856 1.00 91.62 91 GLY A C 1
ATOM 769 O O . GLY A 1 91 ? 12.455 -7.427 8.889 1.00 91.62 91 GLY A O 1
ATOM 770 N N . GLY A 1 92 ? 10.354 -6.630 8.919 1.00 94.69 92 GLY A N 1
ATOM 771 C CA . GLY A 1 92 ? 10.735 -5.216 8.842 1.00 94.69 92 GLY A CA 1
ATOM 772 C C . GLY A 1 92 ? 10.966 -4.729 7.408 1.00 94.69 92 GLY A C 1
ATOM 773 O O . GLY A 1 92 ? 11.410 -3.594 7.200 1.00 94.69 92 GLY A O 1
ATOM 774 N N . SER A 1 93 ? 10.606 -5.551 6.428 1.00 96.00 93 SER A N 1
ATOM 775 C CA . SER A 1 93 ? 10.545 -5.242 5.005 1.00 96.00 93 SER A CA 1
ATOM 776 C C . SER A 1 93 ? 9.213 -5.736 4.437 1.00 96.00 93 SER A C 1
ATOM 778 O O . SER A 1 93 ? 8.481 -6.480 5.081 1.00 96.00 93 SER A O 1
ATOM 780 N N . ILE A 1 94 ? 8.850 -5.255 3.252 1.00 96.94 94 ILE A N 1
ATOM 781 C CA . ILE A 1 94 ? 7.712 -5.774 2.492 1.00 96.94 94 ILE A CA 1
ATOM 782 C C . ILE A 1 94 ? 8.275 -6.483 1.283 1.00 96.94 94 ILE A C 1
ATOM 784 O O . ILE A 1 94 ? 8.987 -5.856 0.505 1.00 96.94 94 ILE A O 1
ATOM 788 N N . SER A 1 95 ? 7.907 -7.741 1.087 1.00 96.00 95 SER A N 1
ATOM 789 C CA . SER A 1 95 ? 8.190 -8.467 -0.151 1.00 96.00 95 SER A CA 1
ATOM 790 C C . SER A 1 95 ? 7.102 -8.252 -1.211 1.00 96.00 95 SER A C 1
ATOM 792 O O . SER A 1 95 ? 5.958 -7.878 -0.924 1.00 96.00 95 SER A O 1
ATOM 794 N N . SER A 1 96 ? 7.424 -8.572 -2.466 1.00 95.50 96 SER A N 1
ATOM 795 C CA . SER A 1 96 ? 6.448 -8.537 -3.564 1.00 95.50 96 SER A CA 1
ATOM 796 C C . SER A 1 96 ? 5.213 -9.414 -3.291 1.00 95.50 96 SER A C 1
ATOM 798 O O . SER A 1 96 ? 4.085 -9.053 -3.639 1.00 95.50 96 SER A O 1
ATOM 800 N N . ASP A 1 97 ? 5.396 -10.562 -2.633 1.00 94.94 97 ASP A N 1
ATOM 801 C CA . ASP A 1 97 ? 4.302 -11.482 -2.310 1.00 94.94 97 ASP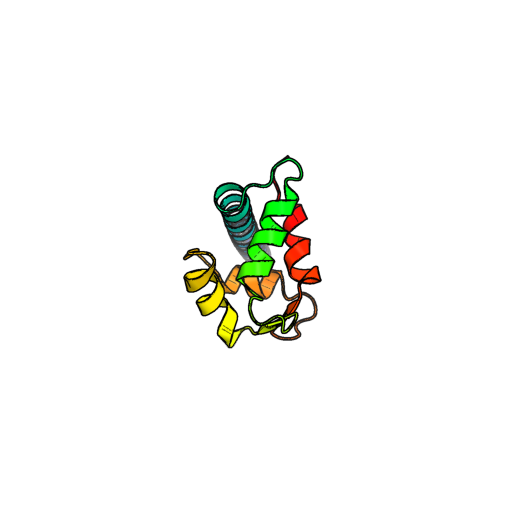 A CA 1
ATOM 802 C C . ASP A 1 97 ? 3.396 -10.953 -1.202 1.00 94.94 97 ASP A C 1
ATOM 804 O O . ASP A 1 97 ? 2.168 -11.054 -1.309 1.00 94.94 97 ASP A O 1
ATOM 808 N N . GLU A 1 98 ? 3.973 -10.317 -0.187 1.00 96.38 98 GLU A N 1
ATOM 809 C CA . GLU A 1 98 ? 3.213 -9.624 0.847 1.00 96.38 98 GLU A CA 1
ATOM 810 C C . GLU A 1 98 ? 2.421 -8.463 0.260 1.00 96.38 98 GLU A C 1
ATOM 812 O O . GLU A 1 98 ? 1.210 -8.363 0.481 1.00 96.38 98 GLU A O 1
ATOM 817 N N . PHE A 1 99 ? 3.042 -7.647 -0.590 1.00 96.19 99 PHE A N 1
ATOM 818 C CA . PHE A 1 99 ? 2.354 -6.555 -1.270 1.00 96.19 99 PHE A CA 1
ATOM 819 C C . PHE A 1 99 ? 1.172 -7.055 -2.115 1.00 96.19 99 PHE A C 1
ATOM 821 O O . PHE A 1 99 ? 0.074 -6.491 -2.066 1.00 96.19 99 PHE A O 1
ATOM 828 N N . ARG A 1 100 ? 1.327 -8.182 -2.826 1.00 94.00 100 ARG A N 1
ATOM 829 C CA . ARG A 1 100 ? 0.239 -8.820 -3.594 1.00 94.00 100 ARG A CA 1
ATOM 830 C C . ARG A 1 100 ? -0.938 -9.263 -2.731 1.00 94.00 100 ARG A C 1
ATOM 832 O O . ARG A 1 100 ? -2.040 -9.442 -3.263 1.00 94.00 100 ARG A O 1
ATOM 839 N N . THR A 1 101 ? -0.776 -9.419 -1.417 1.00 94.75 101 THR A N 1
ATOM 840 C CA . THR A 1 101 ? -1.901 -9.750 -0.530 1.00 94.75 101 THR A CA 1
ATOM 841 C C . THR A 1 101 ? -2.983 -8.669 -0.509 1.00 94.75 101 THR A C 1
ATOM 843 O O . THR A 1 101 ? -4.144 -8.991 -0.220 1.00 94.75 101 THR A O 1
ATOM 846 N N . LEU A 1 102 ? -2.644 -7.432 -0.900 1.00 95.06 102 LEU A N 1
ATOM 847 C CA . LEU A 1 102 ? -3.569 -6.312 -1.071 1.00 95.06 102 LEU A CA 1
ATOM 848 C C . LEU A 1 102 ? -4.660 -6.564 -2.114 1.00 95.06 102 LEU A C 1
ATOM 850 O O . LEU A 1 102 ? -5.704 -5.913 -2.065 1.00 95.06 102 LEU A O 1
ATOM 854 N N . LYS A 1 103 ? -4.491 -7.555 -3.001 1.00 94.50 103 LYS A N 1
ATOM 855 C CA . LYS A 1 103 ? -5.523 -7.945 -3.975 1.00 94.50 103 LYS A CA 1
ATOM 856 C C . LYS A 1 103 ? -6.877 -8.260 -3.331 1.00 94.50 103 LYS A C 1
ATOM 858 O O . LYS A 1 103 ? -7.910 -8.108 -3.970 1.00 94.50 103 LYS A O 1
ATOM 863 N N . ARG A 1 104 ? -6.889 -8.651 -2.049 1.00 93.50 104 ARG A N 1
ATOM 864 C CA . ARG A 1 104 ? -8.114 -8.898 -1.267 1.00 93.50 104 ARG A CA 1
ATOM 865 C C . ARG A 1 104 ? -8.996 -7.653 -1.083 1.00 93.50 104 ARG A C 1
ATOM 867 O O . ARG A 1 104 ? -10.167 -7.796 -0.758 1.00 93.50 104 ARG A O 1
ATOM 874 N N . PHE A 1 105 ? -8.432 -6.457 -1.259 1.00 93.50 105 PHE A N 1
ATOM 875 C CA . PHE A 1 105 ? -9.137 -5.176 -1.158 1.00 93.50 105 PHE A CA 1
ATOM 876 C C . PHE A 1 105 ? -9.486 -4.581 -2.530 1.00 93.50 105 PHE A C 1
ATOM 878 O O . PHE A 1 105 ? -10.038 -3.480 -2.589 1.00 93.50 105 PHE A O 1
ATOM 885 N N . LEU A 1 106 ? -9.182 -5.281 -3.631 1.00 90.69 106 LEU A N 1
ATOM 886 C CA . LEU A 1 106 ? -9.636 -4.872 -4.957 1.00 90.69 106 LEU A CA 1
ATOM 887 C C . LEU A 1 106 ? -11.160 -4.944 -4.994 1.00 90.69 106 LEU A C 1
ATOM 889 O O . LEU A 1 106 ? -11.762 -5.966 -4.663 1.00 90.69 106 LEU A O 1
ATOM 893 N N . LYS A 1 107 ? -11.788 -3.846 -5.410 1.00 78.44 107 LYS A N 1
ATOM 894 C CA . LYS A 1 107 ? -13.211 -3.865 -5.743 1.00 78.44 107 LYS A CA 1
ATOM 895 C C . LYS A 1 107 ? -13.386 -4.614 -7.065 1.00 78.44 107 LYS A C 1
ATOM 897 O O . LYS A 1 107 ? -12.627 -4.352 -8.000 1.00 78.44 107 LYS A O 1
ATOM 902 N N . ALA A 1 108 ? -14.341 -5.544 -7.082 1.00 60.81 108 ALA A N 1
ATOM 903 C CA . ALA A 1 108 ? -14.807 -6.228 -8.287 1.00 60.81 108 ALA A CA 1
ATOM 904 C C . ALA A 1 108 ? -15.477 -5.251 -9.264 1.00 60.81 108 ALA A C 1
ATOM 906 O O . ALA A 1 108 ? -16.047 -4.240 -8.784 1.00 60.81 108 ALA A O 1
#

pLDDT: mean 89.27, std 10.34, range [44.0, 96.94]

Foldseek 3Di:
DDPPPVVVVVVVVVVVVVVLLVVLLVVLVLLCVQQPDPDDSLVSLVVLVCQLCVVVPQKAAQVCQQVSCCPRVVDDPDRVSVVVVLPPVVPRIHGSVSSSVSVVSRDD

Secondary structure (DSSP, 8-state):
---HHHHHHHHHHHHHHHHHHHHHHHHHHHHHHHS--SS-TTHHHHHHHHHHSTT--SEEEHHHHHHHIIIII---S-HHHHHHHH--S--SEEEHHHHHGGGGG---

Organism: NCBI:txid327968

InterPro domains:
  IPR011992 EF-hand domain pair [SSF47473] (5-102)
  IPR018247 EF-Hand 1, calcium-binding site [PS00018] (87-99)

Radius of gyration: 16.01 Å; chains: 1; bounding box: 34×23×59 Å

Sequence (108 aa):
RVRGVQEVEWMVFEQVFADISTSLQEFVHFCQRAFRGDGDPAECLVRAWELLDEDEEGEVEYESWEGRVRQKLRYYNSCNTIFHWIDTDRGGSISSDEFRTLKRFLKA